Protein AF-A0AAR2JLU2-F1 (afdb_monomer_lite)

Structure (mmCIF, N/CA/C/O backbone):
data_AF-A0AAR2JLU2-F1
#
_entry.id   AF-A0AAR2JLU2-F1
#
loop_
_atom_site.group_PDB
_atom_site.id
_atom_site.type_symbol
_atom_site.label_atom_id
_atom_site.label_alt_id
_atom_site.label_comp_id
_atom_site.label_asym_id
_atom_site.label_entity_id
_atom_site.label_seq_id
_atom_site.pdbx_PDB_ins_code
_atom_site.Cartn_x
_atom_site.Cartn_y
_atom_site.Cartn_z
_atom_site.occupancy
_atom_site.B_iso_or_equiv
_atom_site.auth_seq_id
_atom_site.auth_comp_id
_atom_site.auth_asym_id
_atom_site.auth_atom_id
_atom_site.pdbx_PDB_model_num
ATOM 1 N N . THR A 1 1 ? -30.172 -1.561 -4.077 1.00 42.22 1 THR A N 1
ATOM 2 C CA . THR A 1 1 ? -29.571 -2.830 -3.616 1.00 42.22 1 THR A CA 1
ATOM 3 C C . THR A 1 1 ? -28.089 -2.845 -3.958 1.00 42.22 1 THR A C 1
ATOM 5 O O . THR A 1 1 ? -27.739 -3.409 -4.975 1.00 42.22 1 THR A O 1
ATOM 8 N N . ASN A 1 2 ? -27.222 -2.171 -3.190 1.00 50.38 2 ASN A N 1
ATOM 9 C CA . ASN A 1 2 ? -25.762 -2.205 -3.397 1.00 50.38 2 ASN A CA 1
ATOM 10 C C . ASN A 1 2 ? -25.042 -1.755 -2.118 1.00 50.38 2 ASN A C 1
ATOM 12 O O . ASN A 1 2 ? -24.769 -0.575 -1.927 1.00 50.38 2 ASN A O 1
ATOM 16 N N . THR A 1 3 ? -24.739 -2.702 -1.243 1.00 50.88 3 THR A N 1
ATOM 17 C CA . THR A 1 3 ? -23.795 -2.522 -0.133 1.00 50.88 3 THR A CA 1
ATOM 18 C C . THR A 1 3 ? -22.817 -3.691 -0.206 1.00 50.88 3 THR A C 1
ATOM 20 O O . THR A 1 3 ? -23.046 -4.716 0.431 1.00 50.88 3 THR A O 1
ATOM 23 N N . PRO A 1 4 ? -21.747 -3.604 -1.019 1.00 55.47 4 PRO A N 1
ATOM 24 C CA . PRO A 1 4 ? -20.929 -4.772 -1.347 1.00 55.47 4 PRO A CA 1
ATOM 25 C C . PRO A 1 4 ? -19.909 -5.131 -0.257 1.00 55.47 4 PRO A C 1
ATOM 27 O O . PRO A 1 4 ? -19.015 -5.932 -0.498 1.00 55.47 4 PRO A O 1
ATOM 30 N N . LEU A 1 5 ? -20.001 -4.541 0.936 1.00 53.59 5 LEU A N 1
ATOM 31 C CA . LEU A 1 5 ? -18.962 -4.683 1.957 1.00 53.59 5 LEU A CA 1
ATOM 32 C C . LEU A 1 5 ? -19.405 -5.475 3.189 1.00 53.59 5 LEU A C 1
ATOM 34 O O . LEU A 1 5 ? -18.595 -5.648 4.086 1.00 53.59 5 LEU A O 1
ATOM 38 N N . LEU A 1 6 ? -20.650 -5.967 3.255 1.00 49.03 6 LEU A N 1
ATOM 39 C CA . LEU A 1 6 ? -21.203 -6.556 4.483 1.00 49.03 6 LEU A CA 1
ATOM 40 C C . LEU A 1 6 ? -20.973 -8.078 4.679 1.00 49.03 6 LEU A C 1
ATOM 42 O O . LEU A 1 6 ? -21.225 -8.582 5.768 1.00 49.03 6 LEU A O 1
ATOM 46 N N . GLU A 1 7 ? -20.366 -8.790 3.717 1.00 54.00 7 GLU A N 1
ATOM 47 C CA . GLU A 1 7 ? -19.810 -10.158 3.897 1.00 54.00 7 GLU A CA 1
ATOM 48 C C . GLU A 1 7 ? -18.314 -10.109 4.311 1.00 54.00 7 GLU A C 1
ATOM 50 O O . GLU A 1 7 ? -17.407 -10.696 3.717 1.00 54.00 7 GLU A O 1
ATOM 55 N N . VAL A 1 8 ? -18.066 -9.294 5.337 1.00 61.69 8 VAL A N 1
ATOM 56 C CA . VAL A 1 8 ? -16.941 -8.348 5.487 1.00 61.69 8 VAL A CA 1
ATOM 57 C C . VAL A 1 8 ? -15.509 -8.916 5.565 1.00 61.69 8 VAL A C 1
ATOM 59 O O . VAL A 1 8 ? -14.626 -8.357 4.916 1.00 61.69 8 VAL A O 1
ATOM 62 N N . PRO A 1 9 ? -15.179 -9.969 6.343 1.00 62.03 9 PRO A N 1
ATOM 63 C CA . PRO A 1 9 ? -13.767 -10.254 6.642 1.00 62.03 9 PRO A CA 1
ATOM 64 C C . PRO A 1 9 ? -13.042 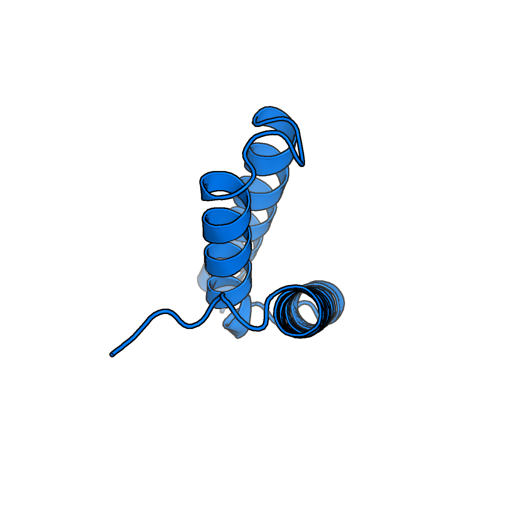-11.024 5.535 1.00 62.03 9 PRO A C 1
ATOM 66 O O . PRO A 1 9 ? -11.879 -10.742 5.244 1.00 62.03 9 PRO A O 1
ATOM 69 N N . CYS A 1 10 ? -13.712 -12.007 4.925 1.00 70.06 10 CYS A N 1
ATOM 70 C CA . CYS A 1 10 ? -13.115 -12.822 3.866 1.00 70.06 10 CYS A CA 1
ATOM 71 C C . CYS A 1 10 ? -12.907 -12.000 2.593 1.00 70.06 10 CYS A C 1
ATOM 73 O O . CYS A 1 10 ? -11.837 -12.088 1.997 1.00 70.06 10 CYS A O 1
ATOM 75 N N . SER A 1 11 ? -13.869 -11.145 2.233 1.00 82.62 11 SER A N 1
ATOM 76 C CA . SER A 1 11 ? -13.765 -10.288 1.047 1.00 82.62 11 SER A CA 1
ATOM 77 C C . SER A 1 11 ? -12.578 -9.318 1.141 1.00 82.62 11 SER A C 1
ATOM 79 O O . SER A 1 11 ? -11.745 -9.274 0.238 1.00 82.62 11 SER A O 1
ATOM 81 N N . ILE A 1 12 ? -12.396 -8.637 2.283 1.00 87.00 12 ILE A N 1
ATOM 82 C CA . ILE A 1 12 ? -11.255 -7.723 2.483 1.00 87.00 12 ILE A CA 1
ATOM 83 C C . ILE A 1 12 ? -9.919 -8.467 2.380 1.00 87.00 12 ILE A C 1
ATOM 85 O O . ILE A 1 12 ? -8.975 -7.952 1.784 1.00 87.00 12 ILE A O 1
ATOM 89 N N . ARG A 1 13 ? -9.821 -9.683 2.933 1.00 89.75 13 ARG A N 1
ATOM 90 C CA . ARG A 1 13 ? -8.592 -10.490 2.845 1.00 89.75 13 ARG A CA 1
ATOM 91 C C . ARG A 1 13 ? -8.280 -10.913 1.413 1.00 89.75 13 ARG A C 1
ATOM 93 O O . ARG A 1 13 ? -7.112 -10.893 1.039 1.00 89.75 13 ARG A O 1
ATOM 100 N N . VAL A 1 14 ? -9.295 -11.269 0.626 1.00 91.62 14 VAL A N 1
ATOM 101 C CA . VAL A 1 14 ? -9.126 -11.625 -0.791 1.00 91.62 14 VAL A CA 1
ATOM 102 C C . VAL A 1 14 ? -8.632 -10.420 -1.589 1.00 91.62 14 VAL A C 1
ATOM 104 O O . VAL A 1 14 ? -7.616 -10.528 -2.272 1.00 91.62 14 VAL A O 1
ATOM 107 N N . VAL A 1 15 ? -9.269 -9.255 -1.435 1.00 92.25 15 VAL A N 1
ATOM 108 C CA . VAL A 1 15 ? -8.849 -8.025 -2.131 1.00 92.25 15 VAL A CA 1
ATOM 109 C C . VAL A 1 15 ? -7.454 -7.576 -1.680 1.00 92.25 15 VAL A C 1
ATOM 111 O O . VAL A 1 15 ? -6.632 -7.178 -2.501 1.00 92.25 15 VAL A O 1
ATOM 114 N N . ALA A 1 16 ? -7.128 -7.704 -0.390 1.00 92.56 16 ALA A N 1
ATOM 115 C CA . ALA A 1 16 ? -5.787 -7.416 0.114 1.00 92.56 16 ALA A CA 1
ATOM 116 C C . ALA A 1 16 ? -4.726 -8.373 -0.458 1.00 92.56 16 ALA A C 1
ATOM 118 O O . ALA A 1 16 ? -3.617 -7.941 -0.773 1.00 92.56 16 ALA A O 1
ATOM 119 N N . ALA A 1 17 ? -5.052 -9.661 -0.611 1.00 94.88 17 ALA A N 1
ATOM 120 C CA . ALA A 1 17 ? -4.162 -10.643 -1.225 1.00 94.88 17 ALA A CA 1
ATOM 121 C C . ALA A 1 17 ? -3.935 -10.354 -2.718 1.00 94.88 17 ALA A C 1
ATOM 123 O O . ALA A 1 17 ? -2.798 -10.425 -3.185 1.00 94.88 17 ALA A O 1
ATOM 124 N N . GLU A 1 18 ? -4.985 -9.973 -3.449 1.00 94.38 18 GLU A N 1
ATOM 125 C CA . GLU A 1 18 ? -4.894 -9.521 -4.842 1.00 94.38 18 GLU A CA 1
ATOM 126 C C . GLU A 1 18 ? -3.994 -8.281 -4.959 1.00 94.38 18 GLU A C 1
ATOM 128 O O . GLU A 1 18 ? -3.029 -8.278 -5.726 1.00 94.38 18 GLU A O 1
ATOM 133 N N . ALA A 1 19 ? -4.238 -7.259 -4.131 1.00 94.88 19 ALA A N 1
ATOM 134 C CA . ALA A 1 19 ? -3.431 -6.043 -4.104 1.00 94.88 19 ALA A CA 1
ATOM 135 C C . ALA A 1 19 ? -1.955 -6.337 -3.785 1.00 94.88 19 ALA A C 1
ATOM 137 O O . ALA A 1 19 ? -1.052 -5.785 -4.419 1.00 94.88 19 ALA A O 1
ATOM 138 N N . TRP A 1 20 ? -1.694 -7.248 -2.842 1.00 95.25 20 TRP A N 1
ATOM 139 C CA . TRP A 1 20 ? -0.341 -7.697 -2.526 1.00 95.25 20 TRP A CA 1
ATOM 140 C C . TRP A 1 20 ? 0.338 -8.386 -3.713 1.00 95.25 20 TRP A C 1
ATOM 142 O O . TRP A 1 20 ? 1.505 -8.110 -3.994 1.00 95.25 20 TRP A O 1
ATOM 152 N N . MET A 1 21 ? -0.379 -9.247 -4.439 1.00 96.88 21 MET A N 1
ATOM 153 C CA . MET A 1 21 ? 0.149 -9.921 -5.627 1.00 96.88 21 MET A CA 1
ATOM 154 C C . MET A 1 21 ? 0.521 -8.929 -6.732 1.00 96.88 21 MET A C 1
ATOM 156 O O . MET A 1 21 ? 1.612 -9.044 -7.289 1.00 96.88 21 MET A O 1
ATOM 160 N N . VAL A 1 22 ? -0.317 -7.920 -6.991 1.00 96.00 22 VAL A N 1
ATOM 161 C CA . VAL A 1 22 ? -0.035 -6.845 -7.961 1.00 96.00 22 VAL A CA 1
ATOM 162 C C . VAL A 1 22 ? 1.238 -6.082 -7.589 1.00 96.00 22 VAL A C 1
ATOM 164 O O . VAL A 1 22 ? 2.136 -5.914 -8.419 1.00 96.00 22 VAL A O 1
ATOM 167 N N . VAL A 1 23 ? 1.356 -5.659 -6.325 1.00 94.75 23 VAL A N 1
ATOM 168 C CA . VAL A 1 23 ? 2.536 -4.928 -5.835 1.00 94.75 23 VAL A CA 1
ATOM 169 C C . VAL A 1 23 ? 3.792 -5.796 -5.922 1.00 94.75 23 VAL A C 1
ATOM 171 O O . VAL A 1 23 ? 4.834 -5.330 -6.386 1.00 94.75 23 VAL A O 1
ATOM 174 N N . ARG A 1 24 ? 3.699 -7.071 -5.528 1.00 95.38 24 ARG A N 1
ATOM 175 C CA . ARG A 1 24 ? 4.816 -8.023 -5.566 1.00 95.38 24 ARG A CA 1
ATOM 176 C C . ARG A 1 24 ? 5.281 -8.316 -6.993 1.00 95.38 24 ARG A C 1
ATOM 178 O O . ARG A 1 24 ? 6.485 -8.375 -7.228 1.00 95.38 24 ARG A O 1
ATOM 185 N N . ALA A 1 25 ? 4.348 -8.483 -7.927 1.00 95.25 25 ALA A N 1
ATOM 186 C CA . ALA A 1 25 ? 4.635 -8.718 -9.341 1.00 95.25 25 ALA A CA 1
ATOM 187 C C . ALA A 1 25 ? 5.091 -7.450 -10.085 1.00 95.25 25 ALA A C 1
ATOM 189 O O . ALA A 1 25 ? 5.506 -7.546 -11.236 1.00 95.25 25 ALA A O 1
ATOM 190 N N . ARG A 1 26 ? 5.030 -6.272 -9.439 1.00 92.06 26 ARG A N 1
ATOM 191 C CA . ARG A 1 26 ? 5.229 -4.958 -10.074 1.00 92.06 26 ARG A CA 1
ATOM 192 C C . ARG A 1 26 ? 4.339 -4.780 -11.305 1.00 92.06 26 ARG A C 1
ATOM 194 O O . ARG A 1 26 ? 4.758 -4.191 -12.297 1.00 92.06 26 ARG A O 1
ATOM 201 N N . ASP A 1 27 ? 3.112 -5.282 -11.235 1.00 93.56 27 ASP A N 1
ATOM 202 C CA . ASP A 1 27 ? 2.154 -5.152 -12.324 1.00 93.56 27 ASP A CA 1
ATOM 203 C C . ASP A 1 27 ? 1.550 -3.741 -12.323 1.00 93.56 27 ASP A C 1
ATOM 205 O O . ASP A 1 27 ? 0.469 -3.481 -11.792 1.00 93.56 27 ASP A O 1
ATOM 209 N N . ILE A 1 28 ? 2.309 -2.801 -12.891 1.00 92.44 28 ILE A N 1
ATOM 210 C CA . ILE A 1 28 ? 2.012 -1.367 -12.836 1.00 92.44 28 ILE A CA 1
ATOM 211 C C . ILE A 1 28 ? 0.660 -1.028 -13.478 1.00 92.44 28 ILE A C 1
ATOM 213 O O . ILE A 1 28 ? 0.011 -0.065 -13.067 1.00 92.44 28 ILE A O 1
ATOM 217 N N . LYS A 1 29 ? 0.195 -1.836 -14.440 1.00 89.88 29 LYS A N 1
ATOM 218 C CA . LYS A 1 29 ? -1.102 -1.641 -15.105 1.00 89.88 29 LYS A CA 1
ATOM 219 C C . LYS A 1 29 ? -2.269 -1.758 -14.123 1.00 89.88 29 LYS A C 1
ATOM 221 O O . LYS A 1 29 ? -3.269 -1.072 -14.287 1.00 89.88 29 LYS A O 1
ATOM 226 N N . HIS A 1 30 ? -2.112 -2.564 -13.075 1.00 93.44 30 HIS A N 1
ATOM 227 C CA . HIS A 1 30 ? -3.140 -2.800 -12.063 1.00 93.44 30 HIS A CA 1
ATOM 228 C C . HIS A 1 30 ? -2.945 -1.966 -10.783 1.00 93.44 30 HIS A C 1
ATOM 230 O O . HIS A 1 30 ? -3.710 -2.109 -9.829 1.00 93.44 30 HIS A O 1
ATOM 236 N N . PHE A 1 31 ? -1.965 -1.051 -10.741 1.00 93.50 31 PHE A N 1
ATOM 237 C CA . PHE A 1 31 ? -1.724 -0.201 -9.564 1.00 93.50 31 PHE A CA 1
ATOM 238 C C . PHE A 1 31 ? -2.889 0.741 -9.246 1.00 93.50 31 PHE A C 1
ATOM 240 O O . PHE A 1 31 ? -3.063 1.107 -8.089 1.00 93.50 31 PHE A O 1
ATOM 247 N N . GLU A 1 32 ? -3.700 1.124 -10.235 1.00 92.25 32 GLU A N 1
ATOM 248 C CA . GLU A 1 32 ? -4.899 1.941 -10.005 1.00 92.25 32 GLU A CA 1
ATOM 249 C C . GLU A 1 32 ? -5.873 1.266 -9.036 1.00 92.25 32 GLU A C 1
ATOM 251 O O . GLU A 1 32 ? -6.260 1.864 -8.036 1.00 92.25 32 GLU A O 1
ATOM 256 N N . ARG A 1 33 ? -6.134 -0.027 -9.237 1.00 92.00 33 ARG A N 1
ATOM 257 C CA . ARG A 1 33 ? -7.005 -0.818 -8.363 1.00 92.00 33 ARG A CA 1
ATOM 258 C C . ARG A 1 33 ? -6.446 -0.963 -6.945 1.00 92.00 33 ARG A C 1
ATOM 260 O O . ARG A 1 33 ? -7.196 -0.973 -5.972 1.00 92.00 33 ARG A O 1
ATOM 267 N N . VAL A 1 34 ? -5.120 -1.032 -6.809 1.00 95.31 34 VAL A N 1
ATOM 268 C CA . VAL A 1 34 ? -4.444 -1.034 -5.499 1.00 95.31 34 VAL A CA 1
ATOM 269 C C . VAL A 1 34 ? -4.613 0.313 -4.793 1.00 95.31 34 VAL A C 1
ATOM 271 O O . VAL A 1 34 ? -4.872 0.346 -3.592 1.00 95.31 34 VAL A O 1
ATOM 274 N N . LEU A 1 35 ? -4.475 1.422 -5.525 1.00 95.38 35 LEU A N 1
ATOM 275 C CA . LEU A 1 35 ? -4.657 2.767 -4.980 1.00 95.38 35 LEU A CA 1
ATOM 276 C C . LEU A 1 35 ? -6.100 2.993 -4.513 1.00 95.38 35 LEU A C 1
ATOM 278 O O . LEU A 1 35 ? -6.287 3.489 -3.406 1.00 95.38 35 LEU A O 1
ATOM 282 N N . GLU A 1 36 ? -7.093 2.582 -5.306 1.00 94.25 36 GLU A N 1
ATOM 283 C CA . GLU A 1 36 ? -8.514 2.644 -4.933 1.00 94.25 36 GLU A CA 1
ATOM 284 C C . GLU A 1 36 ? -8.804 1.836 -3.663 1.00 94.25 36 GLU A C 1
ATOM 286 O O . GLU A 1 36 ? -9.439 2.335 -2.735 1.00 94.25 36 GLU A O 1
ATOM 291 N N . PHE A 1 37 ? -8.279 0.611 -3.571 1.00 93.62 37 PHE A N 1
ATOM 292 C CA . PHE A 1 37 ? -8.431 -0.220 -2.376 1.00 93.62 37 PHE A CA 1
ATOM 293 C C . PHE A 1 37 ? -7.850 0.450 -1.121 1.00 93.62 37 PHE A C 1
ATOM 295 O O . PHE A 1 37 ? -8.503 0.490 -0.078 1.00 93.62 37 PHE A O 1
ATOM 302 N N . LEU A 1 38 ? -6.634 0.995 -1.209 1.00 94.00 38 LEU A N 1
ATOM 303 C CA . LEU A 1 38 ? -5.985 1.668 -0.080 1.00 94.00 38 LEU A CA 1
ATOM 304 C C . LEU A 1 38 ? -6.716 2.947 0.342 1.00 94.00 38 LEU A C 1
ATOM 306 O O . LEU A 1 38 ? -6.696 3.287 1.526 1.00 94.00 38 LEU A O 1
ATOM 310 N N . ASP A 1 39 ? -7.333 3.658 -0.601 1.00 93.56 39 ASP A N 1
ATOM 311 C CA . ASP A 1 39 ? -8.154 4.835 -0.314 1.00 93.56 39 ASP A CA 1
ATOM 312 C C . ASP A 1 39 ? -9.419 4.437 0.455 1.00 93.56 39 ASP A C 1
ATOM 314 O O . ASP A 1 39 ? -9.629 4.902 1.574 1.00 93.56 39 ASP A O 1
ATOM 318 N N . VAL A 1 40 ? -10.169 3.453 -0.059 1.00 92.56 40 VAL A N 1
ATOM 319 C CA . VAL A 1 40 ? -11.372 2.910 0.595 1.00 92.56 40 VAL A CA 1
ATOM 320 C C . VAL A 1 40 ? -11.072 2.429 2.017 1.00 92.56 40 VAL A C 1
ATOM 322 O O . VAL A 1 40 ? -11.800 2.766 2.952 1.00 92.56 40 VAL A O 1
ATOM 325 N N . ILE A 1 41 ? -9.986 1.675 2.216 1.00 91.19 41 ILE A N 1
ATOM 326 C CA . ILE A 1 41 ? -9.597 1.192 3.548 1.00 91.19 41 ILE A CA 1
ATOM 327 C C . ILE A 1 41 ? -9.258 2.352 4.488 1.00 91.19 41 ILE A C 1
ATOM 329 O O . ILE A 1 41 ? -9.624 2.297 5.660 1.00 91.19 41 ILE A O 1
ATOM 333 N N . HIS A 1 42 ? -8.594 3.407 4.010 1.00 92.50 42 HIS A N 1
ATOM 334 C CA . HIS A 1 42 ? -8.262 4.552 4.856 1.00 92.50 42 HIS A CA 1
ATOM 335 C C . HIS A 1 42 ? -9.483 5.410 5.194 1.00 92.50 42 HIS A C 1
ATOM 337 O O . HIS A 1 42 ? -9.580 5.891 6.319 1.00 92.50 42 HIS A O 1
ATOM 343 N N . THR A 1 43 ? -10.439 5.551 4.272 1.00 91.94 43 THR A N 1
ATOM 344 C CA . THR A 1 43 ? -11.720 6.218 4.542 1.00 91.94 43 THR A CA 1
ATOM 345 C C . THR A 1 43 ? -12.545 5.458 5.580 1.00 91.94 43 THR A C 1
ATOM 347 O O . THR A 1 43 ? -13.115 6.073 6.478 1.00 91.94 43 THR A O 1
ATOM 350 N N . LEU A 1 44 ? -12.604 4.126 5.481 1.00 90.56 44 LEU A N 1
ATOM 351 C CA . LEU A 1 44 ? -13.385 3.292 6.401 1.00 90.56 44 LEU A CA 1
ATOM 352 C C . LEU A 1 44 ? -12.699 3.105 7.761 1.00 90.56 44 LEU A C 1
ATOM 354 O O . LEU A 1 44 ? -13.368 3.058 8.791 1.00 90.56 44 LEU A O 1
ATOM 358 N N . LEU A 1 45 ? -11.372 2.970 7.770 1.00 90.38 45 LEU A N 1
ATOM 359 C CA . LEU A 1 45 ? -10.563 2.659 8.949 1.00 90.38 45 LEU A CA 1
ATOM 360 C C . LEU A 1 45 ? -9.350 3.605 9.040 1.00 90.38 45 LEU A C 1
ATOM 362 O O . LEU A 1 45 ? -8.199 3.163 8.932 1.00 90.38 45 LEU A O 1
ATOM 366 N N . PRO A 1 46 ? -9.568 4.907 9.299 1.00 89.62 46 PRO A N 1
ATOM 367 C CA . PRO A 1 46 ? -8.500 5.911 9.300 1.00 89.62 46 PRO A CA 1
ATOM 368 C C . PRO A 1 46 ? -7.437 5.677 10.381 1.00 89.62 46 PRO A C 1
ATOM 370 O O . PRO A 1 46 ? -6.323 6.181 10.271 1.00 89.62 46 PRO A O 1
ATOM 373 N N . HIS A 1 47 ? -7.754 4.887 11.410 1.00 92.56 47 HIS A N 1
ATOM 374 C CA . HIS A 1 47 ? -6.845 4.557 12.510 1.00 92.56 47 HIS A CA 1
ATOM 375 C C . HIS A 1 47 ? -6.039 3.268 12.298 1.00 92.56 47 HIS A C 1
ATOM 377 O O . HIS A 1 47 ? -5.163 2.971 13.108 1.00 92.56 47 HIS A O 1
ATOM 383 N N . LEU A 1 48 ? -6.292 2.506 11.223 1.00 91.00 48 LEU A N 1
ATOM 384 C CA . LEU A 1 48 ? -5.561 1.264 10.935 1.00 91.00 48 LEU A CA 1
ATOM 385 C C . LEU A 1 48 ? -4.064 1.523 10.701 1.00 91.00 48 LEU A C 1
ATOM 387 O O . LEU A 1 48 ? -3.206 0.742 11.109 1.00 91.00 48 LEU A O 1
ATOM 391 N N . VAL A 1 49 ? -3.749 2.646 10.057 1.00 91.56 49 VAL A N 1
ATOM 392 C CA . VAL A 1 49 ? -2.392 3.157 9.862 1.00 91.56 49 VAL A CA 1
ATOM 393 C C . VAL A 1 49 ? -2.401 4.666 10.060 1.00 91.56 49 VAL A C 1
ATOM 395 O O . VAL A 1 49 ? -3.394 5.327 9.777 1.00 91.56 49 VAL A O 1
ATOM 398 N N . THR A 1 50 ? -1.288 5.241 10.513 1.00 93.62 50 THR A N 1
ATOM 399 C CA . THR A 1 50 ? -1.185 6.702 10.598 1.00 93.62 50 THR A CA 1
ATOM 400 C C . THR A 1 50 ? -1.293 7.321 9.203 1.00 93.62 50 THR A C 1
ATOM 402 O O . THR A 1 50 ? -0.739 6.778 8.242 1.00 93.62 50 THR A O 1
ATOM 405 N N . SER A 1 51 ? -1.938 8.484 9.084 1.00 91.44 51 SER A N 1
ATOM 406 C CA . SER A 1 51 ? -2.111 9.170 7.793 1.00 91.44 51 SER A CA 1
ATOM 407 C C . SER A 1 51 ? -0.779 9.413 7.073 1.00 91.44 51 SER A C 1
ATOM 409 O O . SER A 1 51 ? -0.697 9.277 5.859 1.00 91.44 51 SER A O 1
ATOM 411 N N . ILE A 1 52 ? 0.311 9.659 7.813 1.00 94.75 52 ILE A N 1
ATOM 412 C CA . ILE A 1 52 ? 1.662 9.790 7.238 1.00 94.75 52 ILE A CA 1
ATOM 413 C C . ILE A 1 52 ? 2.118 8.488 6.556 1.00 94.75 52 ILE A C 1
ATOM 415 O O . ILE A 1 52 ? 2.703 8.531 5.475 1.00 94.75 52 ILE A O 1
ATOM 419 N N . LYS A 1 53 ? 1.865 7.316 7.159 1.00 94.06 53 LYS A N 1
ATOM 420 C CA . LYS A 1 53 ? 2.222 6.019 6.557 1.00 94.06 53 LYS A CA 1
ATOM 421 C C . LYS A 1 53 ? 1.389 5.744 5.308 1.00 94.06 53 LYS A C 1
ATOM 423 O O . LYS A 1 53 ? 1.958 5.322 4.304 1.00 94.06 53 LYS A O 1
ATOM 428 N N . HIS A 1 54 ? 0.085 6.023 5.358 1.00 94.69 54 HIS A N 1
ATOM 429 C CA . HIS A 1 54 ? -0.801 5.913 4.194 1.00 94.69 54 HIS A CA 1
ATOM 430 C C . HIS A 1 54 ? -0.303 6.789 3.039 1.00 94.69 54 HIS A C 1
ATOM 432 O O . HIS A 1 54 ? -0.040 6.278 1.951 1.00 94.69 54 HIS A O 1
ATOM 438 N N . MET A 1 55 ? -0.018 8.064 3.317 1.00 95.81 55 MET A N 1
ATOM 439 C CA . MET A 1 55 ? 0.479 9.019 2.325 1.00 95.81 55 MET A CA 1
ATOM 440 C C . MET A 1 55 ? 1.785 8.551 1.671 1.00 95.81 55 MET A C 1
ATOM 442 O O . MET A 1 55 ? 1.931 8.643 0.455 1.00 95.81 55 MET A O 1
ATOM 446 N N . LYS A 1 56 ? 2.731 8.004 2.452 1.00 96.50 56 LYS A N 1
ATOM 447 C CA . LYS A 1 56 ? 4.001 7.478 1.919 1.00 96.50 56 LYS A CA 1
ATOM 448 C C . LYS A 1 56 ? 3.789 6.320 0.944 1.00 96.50 56 LYS A C 1
ATOM 450 O O . LYS A 1 56 ? 4.473 6.265 -0.076 1.00 96.50 56 LYS A O 1
ATOM 455 N N . ILE A 1 57 ? 2.857 5.414 1.246 1.00 94.81 57 ILE A N 1
ATOM 456 C CA . ILE A 1 57 ? 2.535 4.276 0.375 1.00 94.81 57 ILE A CA 1
ATOM 457 C C . ILE A 1 57 ? 1.867 4.773 -0.911 1.00 94.81 57 ILE A C 1
ATOM 459 O O . ILE A 1 57 ? 2.330 4.442 -2.001 1.00 94.81 57 ILE A O 1
ATOM 463 N N . ILE A 1 58 ? 0.835 5.617 -0.794 1.00 95.56 58 ILE A N 1
ATOM 464 C CA . ILE A 1 58 ? 0.125 6.190 -1.947 1.00 95.56 58 ILE A CA 1
ATOM 465 C C . ILE A 1 58 ? 1.082 6.964 -2.855 1.00 95.56 58 ILE A C 1
ATOM 467 O O . ILE A 1 58 ? 1.066 6.770 -4.070 1.00 95.56 58 ILE A O 1
ATOM 471 N N . PHE A 1 59 ? 1.933 7.815 -2.276 1.00 96.31 59 PHE A N 1
ATOM 472 C CA . PHE A 1 59 ? 2.919 8.583 -3.028 1.00 96.31 59 PHE A CA 1
ATOM 473 C C . PHE A 1 59 ? 3.879 7.660 -3.781 1.00 96.31 59 PHE A C 1
ATOM 475 O O . PHE A 1 59 ? 4.010 7.788 -4.994 1.00 96.31 59 PHE A O 1
ATOM 482 N N . GLY A 1 60 ? 4.477 6.677 -3.098 1.00 95.06 60 GLY A N 1
ATOM 483 C CA . GLY A 1 60 ? 5.401 5.732 -3.727 1.00 95.06 60 GLY A CA 1
ATOM 484 C C . GLY A 1 60 ? 4.775 4.966 -4.896 1.00 95.06 60 GLY A C 1
ATOM 485 O O . GLY A 1 60 ? 5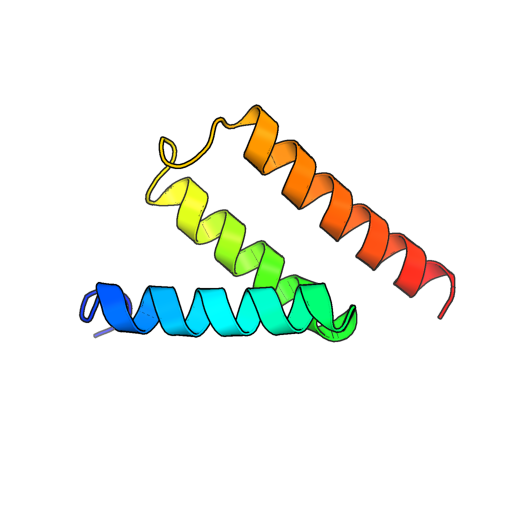.376 4.880 -5.966 1.00 95.06 60 GLY A O 1
ATOM 486 N N . LEU A 1 61 ? 3.547 4.463 -4.733 1.00 94.94 61 LEU A N 1
ATOM 487 C CA . LEU A 1 61 ? 2.832 3.748 -5.795 1.00 94.94 61 LEU A CA 1
ATOM 488 C C . LEU A 1 61 ? 2.471 4.663 -6.975 1.00 94.94 61 LEU A C 1
ATOM 490 O O . LEU A 1 61 ? 2.667 4.275 -8.127 1.00 94.94 61 LEU A O 1
ATOM 494 N N . LYS A 1 62 ? 2.002 5.892 -6.711 1.00 94.88 62 LYS A N 1
ATOM 495 C CA . LYS A 1 62 ? 1.713 6.885 -7.760 1.00 94.88 62 LYS A CA 1
ATOM 496 C C . LYS A 1 62 ? 2.971 7.265 -8.535 1.00 94.88 62 LYS A C 1
ATOM 498 O O . LYS A 1 62 ? 2.930 7.286 -9.761 1.00 94.88 62 LYS A O 1
ATOM 503 N N . THR A 1 63 ? 4.086 7.512 -7.850 1.00 95.44 63 THR A N 1
ATOM 504 C CA . THR A 1 63 ? 5.365 7.837 -8.492 1.00 95.44 63 THR A CA 1
ATOM 505 C C . THR A 1 63 ? 5.856 6.693 -9.371 1.00 95.44 63 THR A C 1
ATOM 507 O O . THR A 1 63 ? 6.251 6.942 -10.505 1.00 95.44 63 THR A O 1
ATOM 510 N N . LEU A 1 64 ? 5.786 5.443 -8.898 1.00 92.81 64 LEU A N 1
ATOM 511 C CA . LEU A 1 64 ? 6.161 4.274 -9.701 1.00 92.81 64 LEU A CA 1
ATOM 512 C C . LEU A 1 64 ? 5.285 4.130 -10.951 1.00 92.81 64 LEU A C 1
ATOM 514 O O . LEU A 1 64 ? 5.811 3.895 -12.037 1.00 92.81 64 LEU A O 1
ATOM 518 N N . ARG A 1 65 ? 3.966 4.322 -10.814 1.00 92.00 65 ARG A N 1
ATOM 519 C CA . ARG A 1 65 ? 3.033 4.309 -11.948 1.00 92.00 65 ARG A CA 1
ATOM 520 C C . ARG A 1 65 ? 3.371 5.392 -12.969 1.00 92.00 65 ARG A C 1
ATOM 522 O O . ARG A 1 65 ? 3.470 5.098 -14.154 1.00 92.00 65 ARG A O 1
ATOM 529 N N . SER A 1 66 ? 3.566 6.627 -12.513 1.00 90.25 66 SER A N 1
ATOM 530 C CA . SER A 1 66 ? 3.893 7.754 -13.391 1.00 90.25 66 SER A CA 1
ATOM 531 C C . SER A 1 66 ? 5.248 7.582 -14.076 1.00 90.25 66 SER A C 1
ATOM 533 O O . SER A 1 66 ? 5.361 7.868 -15.262 1.00 90.25 66 SER A O 1
ATOM 535 N N . ALA A 1 67 ? 6.261 7.076 -13.366 1.00 90.81 67 ALA A N 1
ATOM 536 C CA . ALA A 1 67 ? 7.569 6.792 -13.950 1.00 90.81 67 ALA A CA 1
ATOM 537 C C . ALA A 1 67 ? 7.476 5.725 -15.050 1.00 90.81 67 ALA A C 1
ATOM 539 O O . ALA A 1 67 ? 8.022 5.925 -16.128 1.00 90.81 67 ALA A O 1
ATOM 540 N N . TYR A 1 68 ? 6.729 4.641 -14.811 1.00 90.06 68 TYR A N 1
ATOM 541 C CA . TYR A 1 68 ? 6.499 3.599 -15.813 1.00 90.06 68 TYR A CA 1
ATOM 542 C C . TYR A 1 68 ? 5.805 4.146 -17.065 1.00 90.06 68 TYR A C 1
ATOM 544 O O . TYR A 1 68 ? 6.254 3.874 -18.172 1.00 90.06 68 TYR A O 1
ATOM 552 N N . LEU A 1 69 ? 4.749 4.949 -16.890 1.00 86.00 69 LEU A N 1
ATOM 553 C CA . LEU A 1 69 ? 4.017 5.570 -18.001 1.00 86.00 69 LEU A CA 1
ATOM 554 C C . LEU A 1 69 ? 4.86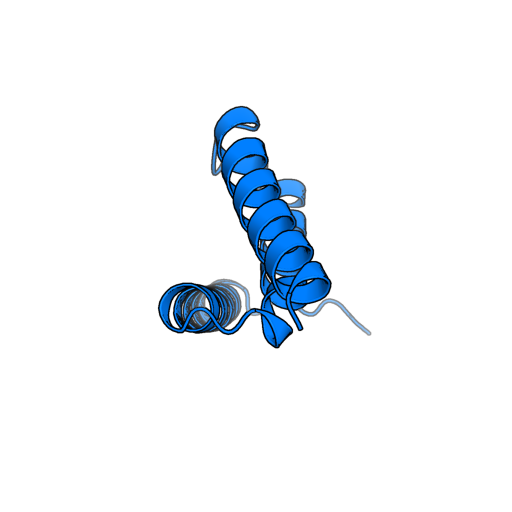2 6.566 -18.802 1.00 86.00 69 LEU A C 1
ATOM 556 O O . LEU A 1 69 ? 4.562 6.810 -19.960 1.00 86.00 6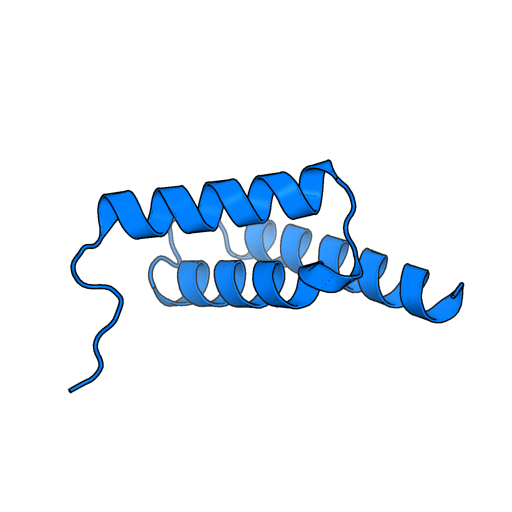9 LEU A O 1
ATOM 560 N N . MET A 1 70 ? 5.890 7.160 -18.196 1.00 84.44 70 MET A N 1
ATOM 561 C CA . MET A 1 70 ? 6.808 8.069 -18.885 1.00 84.44 70 MET A CA 1
ATOM 562 C C . MET A 1 70 ? 7.901 7.321 -19.666 1.00 84.44 70 MET A C 1
ATOM 564 O O . MET A 1 70 ? 8.487 7.883 -20.587 1.00 84.44 70 MET A O 1
ATOM 568 N N . THR A 1 71 ? 8.196 6.073 -19.288 1.00 77.19 71 THR A N 1
ATOM 569 C CA . THR A 1 71 ? 9.195 5.211 -19.946 1.00 77.19 71 THR A CA 1
ATOM 570 C C . THR A 1 71 ? 8.612 4.221 -20.958 1.00 77.19 71 THR A C 1
ATOM 572 O O . THR A 1 71 ? 9.387 3.606 -21.688 1.00 77.19 71 THR A O 1
ATOM 575 N N . ALA A 1 72 ? 7.292 4.019 -20.955 1.00 70.56 72 ALA A N 1
ATOM 576 C CA . ALA A 1 72 ? 6.561 3.107 -21.838 1.00 70.56 72 ALA A CA 1
ATOM 577 C C . ALA A 1 72 ? 5.974 3.858 -23.038 1.00 70.56 72 ALA A C 1
ATOM 579 O O . ALA A 1 72 ? 5.940 3.248 -24.128 1.00 70.56 72 ALA A O 1
#

Foldseek 3Di:
DDDPCVVPDVVLVVLVVVLVVCVVVVVLVCLVSNLVSLVVCCVVCVPPDPPVVSCVVNVVSVVSSVVVVVVD

InterPro domains:
  IPR029400 TERF1-interacting nuclear factor 2, N-terminal domain [PF14973] (20-63)
  IPR039098 TERF1-interacting nuclear factor 2 [PTHR15512] (11-63)

Organism: Pygocentrus nattereri (NCBI:txid42514)

Sequence (72 aa):
TNTPLLEVPCSIRVVAAEAWMVVRARDIKHFERVLEFLDVIHTLLPHLVTSIKHMKIIFGLKTLRSAYLMTA

Secondary structure (DSSP, 8-state):
---TTSSHHHHHHHHHHHHHHHHHHT-GGGHHHHHHHHHHHHHH-TTSS-HHHHHHHHHHHHHHHHHHHHH-

Radius of gyration: 13.43 Å; chains: 1; bounding box: 39×23×34 Å

pLDDT: mean 87.0, std 13.79, range [42.22, 96.88]

=== Feature glossary ===
The features interleaved in this record are:

— What the protein is —

Sequence gives the chain of amino acids in standard one-letter code (A=alanine, C=cysteine, …, Y=tyrosine), read N→C. It is the only feature that is directly encoded by the gene; all structural features are derived from the folded form of this sequence.

Database cross-references. InterPro integrates a dozen domain/family signature databases into unified entries with residue-range hits. GO terms attach function/process/location labels with evidence codes. CATH codes position the fold in a four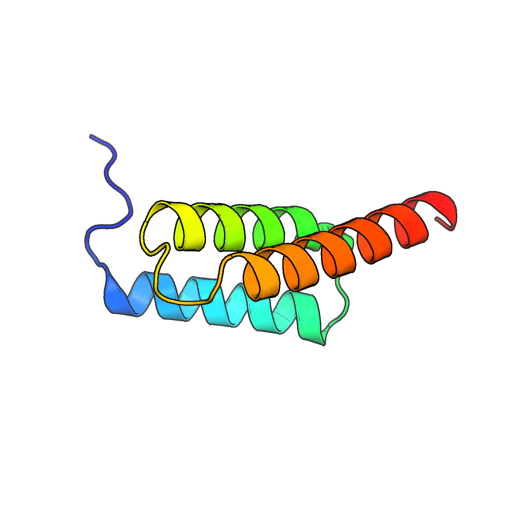-level structural taxonomy. Organism is the NCBI-taxonomy species name.

— Where its atoms are —

Atomic coordinates in PDBx/mmCIF format — the same representation the Protein Data Bank distributes. Each line of the _atom_site loop places one backbone atom in Cartesian space (units: ångströms, origin: arbitrary).

The six renders are orthographic views along the three Cartesian axes in both directions. Representation (cartoon, sticks, or surface) and color scheme (sequence-rainbow or by-chain) vary across proteins so the training set covers all the common visualization conventions.

— Local backbone conformation —

Eight-state secondary structure (DSSP): H is the canonical α-helix, G the tighter 3₁₀-helix, I the wider π-helix; E/B are β-structure, T and S are turns and bends, and '-' is everything else. DSSP derives these from the pattern of main-chain N–H···O=C hydrogen bonds, not from the sequence.

P-SEA three-state annotation labels each residue as helix, strand, or coil based purely on the geometry of the Cα trace. It serves as a fallback when the full backbone (and thus DSSP) is unavailable.

The φ/ψ torsion pair specifies the backbone conformation at each residue. φ rotates about the N–Cα bond, ψ about the Cα–C bond. Steric clashes forbid most of the (φ, ψ) plane — the allowed regions (α-helix basin, β-sheet basin, left-handed helix) are the Ramachandran-allowed regions.

— Global shape and packing —

The geometric summary reports three shape descriptors. Rg (radius of gyration) measures how spread out the Cα atoms are about their centre of mass; compact globular proteins have small Rg, elongated or unfolded ones large. Cα contacts (<8 Å, |i−j|>4) count long-range residue pairs in spatial proximity — high for tightly packed folds, near zero for rods or random coil. The bounding-box extents give the protein's footprint along x, y, z in Å.

Solvent-accessible surface area (SASA) is the area in Å² traced out by the centre of a 1.4 Å probe sphere (a water molecule) rolled over the protein's van der Waals surface (Shrake–Rupley / Lee–Richards construction). Buried residues have near-zero SASA; fully exposed residues can exceed 200 Å². The total SASA scales roughly with the number of surface residues.

The contact map is a binary N×N matrix image: pixel (i, j) is dark where Cα_i and Cα_j are within 8 Å and |i−j|>4. Because the |i−j|>4 filter removes local helical contacts, off-diagonal stripes parallel to the main diagonal indicate parallel β-sheets; stripes perpendicular to it indicate antiparallel β-sheets. The Ramachandran plot scatters every residue's (φ, ψ) pair against the sterically allowed regions. The PAE heatmap renders the predicted-aligned-error matrix.

— Structural neighborhood —

3Di is Foldseek's structural alphabet. Each residue is assigned one of twenty discrete states based on how its Cα sits relative to its spatial (not sequential) neighbors. Aligning 3Di strings finds structural homologs roughly as well as full 3D superposition, but orders of magnitude faster.

Nearest PDB neighbors are the top structural matches found by Foldseek when searching this structure against the entire Protein Data Bank. Each hit reports a TM-score (0 to 1; >0.5 almost always implies the same fold) and an E-value. These are *structural* homologs — they may share no detectable sequence similarity.

— Confidence and disorder —

For AlphaFold models, the B-factor field carries pLDDT — the model's own estimate of local accuracy on a 0–100 scale. Regions with pLDDT<50 should be treated as essentially unmodeled; they often correspond to intrinsically disordered segments.

Crystallographic B-factors measure how much each atom's electron density is smeared out, in Å². They rise in mobile loops and surface residues and fall in the buried interior. In AlphaFold models this column is repurposed to hold pLDDT instead.

Predicted aligned error is AlphaFold's pairwise confidence. Unlike pLDDT (per-residue), PAE is per-residue-pair and captures whether two parts of the structure are correctly placed relative to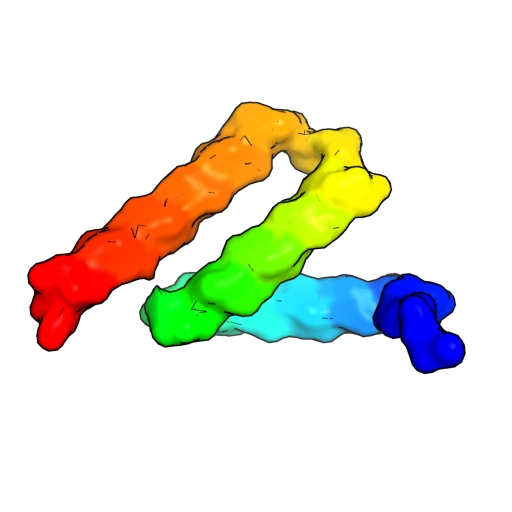 each other. Units are ångströms of expected positional error.